Protein AF-A0A1C5R096-F1 (afdb_monomer)

Secondary structure (DSSP, 8-state):
--HHHHHHHHHHHHHHHHHHHHHHHHHHHHHHHGGGTTTTTSSS-----HHHHHHHHHHHHHHHHHHHHHHHHHHHHHHH----HHHHHHHHHHHHHHHHIIIIIIHHHHHHHHHHHTT-

Foldseek 3Di:
DPPVVLVVLVVQLVVLVVQLVVLVVVLCVLVVVCVVVVVVPPDDDDDDDLVVVLVSLVVSLVSLVSSLVSLVSSLVSLVPRDDDPVVVVVNVVVNVVSCCCCVPVSVVSNVVSVVSVVVD

Nearest PDB structures (foldseek):
  8zah-assembly2_B  TM=4.397E-01  e=6.760E-01  Campylobacter jejuni
  8zak-assembly1_A  TM=4.444E-01  e=9.966E-01  Campylobacter jejuni
  8zak-assembly2_B  TM=4.359E-01  e=9.966E-01  Campylobacter jejuni
  7ocf-assembly1_E  TM=5.086E-01  e=2.420E+00  Rattus norvegicus
  6r2g-assembly1_A  TM=4.470E-01  e=4.214E+00  Human immunodeficiency virus 1

Structure (mmCIF, N/CA/C/O backbone):
data_AF-A0A1C5R096-F1
#
_entry.id   AF-A0A1C5R096-F1
#
loop_
_atom_site.group_PDB
_atom_site.id
_atom_site.type_symbol
_atom_site.label_atom_id
_atom_site.label_alt_id
_atom_site.label_comp_id
_atom_site.label_asym_id
_atom_site.label_entity_id
_atom_site.label_seq_id
_atom_site.pdbx_PDB_ins_code
_atom_site.Cartn_x
_atom_site.Cartn_y
_atom_site.Cartn_z
_atom_site.occupancy
_atom_site.B_iso_or_equiv
_atom_site.auth_seq_id
_atom_site.auth_comp_id
_atom_site.auth_asym_id
_atom_site.auth_atom_id
_atom_site.pdbx_PDB_model_num
ATOM 1 N N . MET A 1 1 ? -19.388 7.615 22.949 1.00 55.91 1 MET A N 1
ATOM 2 C CA . MET A 1 1 ? -18.683 8.129 21.753 1.00 55.91 1 MET A CA 1
ATOM 3 C C . MET A 1 1 ? -17.596 7.174 21.224 1.00 55.91 1 MET A C 1
ATOM 5 O O . MET A 1 1 ? -16.902 7.552 20.299 1.00 55.91 1 MET A O 1
ATOM 9 N N . SER A 1 2 ? -17.466 5.936 21.726 1.00 68.69 2 SER A N 1
ATOM 10 C CA . SER A 1 2 ? -16.362 5.016 21.377 1.00 68.69 2 SER A CA 1
ATOM 11 C C . SER A 1 2 ? -16.662 4.018 20.244 1.00 68.69 2 SER A C 1
ATOM 13 O O . SER A 1 2 ? -15.797 3.772 19.415 1.00 68.69 2 SER A O 1
ATOM 15 N N . ASN A 1 3 ? -17.879 3.467 20.156 1.00 77.00 3 ASN A N 1
ATOM 16 C CA . ASN A 1 3 ? -18.177 2.404 19.178 1.00 77.00 3 ASN A CA 1
ATOM 17 C C . ASN A 1 3 ? -18.354 2.891 17.732 1.00 77.00 3 ASN A C 1
ATOM 19 O O . ASN A 1 3 ? -17.988 2.177 16.806 1.00 77.00 3 ASN A O 1
ATOM 23 N N . GLU A 1 4 ? -18.926 4.079 17.525 1.00 83.50 4 GLU A N 1
ATOM 24 C CA . GLU A 1 4 ? -19.133 4.633 16.175 1.00 83.50 4 GLU A CA 1
ATOM 25 C C . GLU A 1 4 ? -17.801 5.007 15.510 1.00 83.50 4 GLU A C 1
ATOM 27 O O . GLU A 1 4 ? -17.601 4.735 14.331 1.00 83.50 4 GLU A O 1
ATOM 32 N N . MET A 1 5 ? -16.862 5.561 16.284 1.00 84.81 5 MET A N 1
ATOM 33 C CA . MET A 1 5 ? -15.519 5.904 15.806 1.00 84.81 5 MET A CA 1
ATOM 34 C C . MET A 1 5 ? -14.724 4.647 15.439 1.00 84.81 5 MET A C 1
ATOM 36 O O . MET A 1 5 ? -14.234 4.548 14.323 1.00 84.81 5 MET A O 1
ATOM 40 N N . MET A 1 6 ? -14.712 3.638 16.314 1.00 84.12 6 MET A N 1
ATOM 41 C CA . MET A 1 6 ? -14.024 2.369 16.055 1.00 84.12 6 MET A CA 1
ATOM 42 C C . MET A 1 6 ? -14.599 1.622 14.840 1.00 84.12 6 MET A C 1
ATOM 44 O O . MET A 1 6 ? -13.855 1.069 14.033 1.00 84.12 6 MET A O 1
ATOM 48 N N . LYS A 1 7 ? -15.931 1.615 14.671 1.00 87.50 7 LYS A N 1
ATOM 49 C CA . LYS A 1 7 ? -16.563 1.049 13.466 1.00 87.50 7 LYS A CA 1
ATOM 50 C C . LYS A 1 7 ? -16.135 1.791 12.207 1.00 87.50 7 LYS A C 1
ATOM 52 O O . LYS A 1 7 ? -15.908 1.154 11.182 1.00 87.50 7 LYS A O 1
ATOM 57 N N . ARG A 1 8 ? -16.041 3.117 12.285 1.00 90.00 8 ARG A N 1
ATOM 58 C CA . ARG A 1 8 ? -15.621 3.951 11.165 1.00 90.00 8 ARG A CA 1
ATOM 59 C C . ARG A 1 8 ? -14.161 3.698 10.786 1.00 90.00 8 ARG A C 1
ATOM 61 O O . ARG A 1 8 ? -13.914 3.436 9.618 1.00 90.00 8 ARG A O 1
ATOM 68 N N . GLU A 1 9 ? -13.241 3.684 11.748 1.00 88.00 9 GLU A N 1
ATOM 69 C CA . GLU A 1 9 ? -11.817 3.375 11.519 1.00 88.00 9 GLU A CA 1
ATOM 70 C C . GLU A 1 9 ? -11.647 1.987 10.886 1.00 88.00 9 GLU A C 1
ATOM 72 O O . GLU A 1 9 ? -10.916 1.811 9.915 1.00 88.00 9 GLU A O 1
ATOM 77 N N . MET A 1 10 ? -12.404 0.995 11.368 1.00 89.25 10 MET A N 1
ATOM 78 C CA . MET A 1 10 ? -12.398 -0.347 10.786 1.00 89.25 10 MET A CA 1
ATOM 79 C C . MET A 1 10 ? -12.916 -0.355 9.341 1.00 89.25 10 MET A C 1
ATOM 81 O O . MET A 1 10 ? -12.344 -1.028 8.486 1.00 89.25 10 MET A O 1
ATOM 85 N N . GLN A 1 11 ? -13.977 0.396 9.041 1.00 92.75 11 GLN A N 1
ATOM 86 C CA . GLN A 1 11 ? -14.494 0.526 7.676 1.00 92.75 11 GLN A CA 1
ATOM 87 C C . GLN A 1 11 ? -13.515 1.258 6.752 1.00 92.75 11 GLN A C 1
ATOM 89 O O . GLN A 1 11 ? -13.343 0.844 5.606 1.00 92.75 11 GLN A O 1
ATOM 94 N N . GLU A 1 12 ? -12.870 2.320 7.231 1.00 91.56 12 GLU A N 1
ATOM 95 C CA . GLU A 1 12 ? -11.859 3.074 6.485 1.00 91.56 12 GLU A CA 1
ATOM 96 C C . GLU A 1 12 ? -10.643 2.186 6.173 1.00 91.56 12 GLU A C 1
ATOM 98 O O . GLU A 1 12 ? -10.198 2.150 5.021 1.00 91.56 12 GLU A O 1
ATOM 103 N N . ALA A 1 13 ? -10.198 1.370 7.137 1.00 91.25 13 ALA A N 1
ATOM 104 C CA . ALA A 1 13 ? -9.137 0.385 6.948 1.00 91.25 13 ALA A CA 1
ATOM 105 C C . ALA A 1 13 ? -9.518 -0.713 5.943 1.00 91.25 13 ALA A C 1
ATOM 107 O O . ALA A 1 13 ? -8.733 -1.002 5.041 1.00 91.25 13 ALA A O 1
ATOM 108 N N . VAL A 1 14 ? -10.726 -1.284 6.029 1.00 92.94 14 VAL A N 1
ATOM 109 C CA . VAL A 1 14 ? -11.208 -2.285 5.057 1.00 92.94 14 VAL A CA 1
ATOM 110 C C . VAL A 1 14 ? -11.250 -1.696 3.648 1.00 92.94 14 VAL A C 1
ATOM 112 O O . VAL A 1 14 ? -10.677 -2.272 2.727 1.00 92.94 14 VAL A O 1
ATOM 115 N N . GLN A 1 15 ? -11.842 -0.512 3.479 1.00 95.25 15 GLN A N 1
ATOM 116 C CA . GLN A 1 15 ? -11.906 0.146 2.171 1.00 95.25 15 GLN A CA 1
ATOM 117 C C . GLN A 1 15 ? -10.517 0.497 1.626 1.00 95.25 15 GLN A C 1
ATOM 119 O O . GLN A 1 15 ? -10.283 0.424 0.420 1.00 95.25 15 GLN A O 1
ATOM 124 N N . ALA A 1 16 ? -9.585 0.921 2.483 1.00 92.56 16 ALA A N 1
ATOM 125 C CA . ALA A 1 16 ? -8.213 1.188 2.067 1.00 92.56 16 ALA A CA 1
ATOM 126 C C . ALA A 1 16 ? -7.480 -0.098 1.659 1.00 92.56 16 ALA A C 1
ATOM 128 O O . ALA A 1 16 ? -6.786 -0.088 0.644 1.00 92.56 16 ALA A O 1
ATOM 129 N N . GLY A 1 17 ? -7.693 -1.203 2.377 1.00 91.25 17 GLY A N 1
ATOM 130 C CA . GLY A 1 17 ? -7.143 -2.515 2.039 1.00 91.25 17 GLY A CA 1
ATOM 131 C C . GLY A 1 17 ? -7.678 -3.061 0.715 1.00 91.25 17 GLY A C 1
ATOM 132 O O . GLY A 1 17 ? -6.899 -3.517 -0.119 1.00 91.25 17 GLY A O 1
ATOM 133 N N . GLU A 1 18 ? -8.986 -2.950 0.470 1.00 94.19 18 GLU A N 1
ATOM 134 C CA . GLU A 1 18 ? -9.602 -3.347 -0.804 1.00 94.19 18 GLU A CA 1
ATOM 135 C C . GLU A 1 18 ? -9.041 -2.546 -1.984 1.00 94.19 18 GLU A C 1
ATOM 137 O O . GLU A 1 18 ? -8.700 -3.127 -3.017 1.00 94.19 18 GLU A O 1
ATOM 142 N N . ARG A 1 19 ? -8.879 -1.225 -1.822 1.00 93.19 19 ARG A N 1
ATOM 143 C CA . ARG A 1 19 ? -8.244 -0.369 -2.836 1.00 93.19 19 ARG A CA 1
ATOM 144 C C . ARG A 1 19 ? -6.794 -0.773 -3.091 1.00 93.19 19 ARG A C 1
ATOM 146 O O . ARG A 1 19 ? -6.414 -0.956 -4.243 1.00 93.19 19 ARG A O 1
ATOM 153 N N . ALA A 1 20 ? -6.005 -0.976 -2.036 1.00 89.88 20 ALA A N 1
ATOM 154 C CA . ALA A 1 20 ? -4.617 -1.416 -2.161 1.00 89.88 20 ALA A CA 1
ATOM 155 C C . ALA A 1 20 ? -4.510 -2.757 -2.903 1.00 89.88 20 ALA A C 1
ATOM 157 O O . ALA A 1 20 ? -3.682 -2.906 -3.802 1.00 89.88 20 ALA A O 1
ATOM 158 N N . LEU A 1 21 ? -5.390 -3.713 -2.589 1.00 89.75 21 LEU A N 1
ATOM 159 C CA . LEU A 1 21 ? -5.446 -5.009 -3.260 1.00 89.75 21 LEU A CA 1
ATOM 160 C C . LEU A 1 21 ? -5.809 -4.877 -4.746 1.00 89.75 21 LEU A C 1
ATOM 162 O O . LEU A 1 21 ? -5.179 -5.513 -5.591 1.00 89.75 21 LEU A O 1
ATOM 166 N N . GLN A 1 22 ? -6.792 -4.038 -5.081 1.00 91.69 22 GLN A N 1
ATOM 167 C CA . GLN A 1 22 ? -7.169 -3.770 -6.471 1.00 91.69 22 GLN A CA 1
ATOM 168 C C . GLN A 1 22 ? -6.022 -3.136 -7.263 1.00 91.69 22 GLN A C 1
ATOM 170 O O . GLN A 1 22 ? -5.720 -3.599 -8.363 1.00 91.69 22 GLN A O 1
ATOM 175 N N . SER A 1 23 ? -5.346 -2.133 -6.701 1.00 87.38 23 SER A N 1
ATOM 176 C CA . SER A 1 23 ? -4.200 -1.479 -7.341 1.00 87.38 23 SER A CA 1
ATOM 177 C C . SER A 1 23 ? -3.026 -2.443 -7.527 1.00 87.38 23 SER A C 1
ATOM 179 O O . SER A 1 23 ? -2.409 -2.467 -8.593 1.00 87.38 23 SER A O 1
ATOM 181 N N . LEU A 1 24 ? -2.767 -3.319 -6.550 1.00 83.81 24 LEU A N 1
ATOM 182 C CA . LEU A 1 24 ? -1.786 -4.399 -6.680 1.00 83.81 24 LEU A CA 1
ATOM 183 C C . LEU A 1 24 ? -2.153 -5.394 -7.783 1.00 83.81 24 LEU A C 1
ATOM 185 O O . LEU A 1 24 ? -1.274 -5.807 -8.539 1.00 83.81 24 LEU A O 1
ATOM 189 N N . TYR A 1 25 ? -3.427 -5.771 -7.919 1.00 84.38 25 TYR A N 1
ATOM 190 C CA . TYR A 1 25 ? -3.866 -6.622 -9.023 1.00 84.38 25 TYR A CA 1
ATOM 191 C C . TYR A 1 25 ? -3.746 -5.928 -10.376 1.00 84.38 25 TYR A C 1
ATOM 193 O O . TYR A 1 25 ? -3.236 -6.543 -11.305 1.00 84.38 25 TYR A O 1
ATOM 201 N N . ALA A 1 26 ? -4.124 -4.655 -10.488 1.00 84.56 26 ALA A N 1
ATOM 202 C CA . ALA A 1 26 ? -3.969 -3.893 -11.724 1.00 84.56 26 ALA A CA 1
ATOM 203 C C . ALA A 1 26 ? -2.495 -3.792 -12.144 1.00 84.56 26 ALA A C 1
ATOM 205 O O . ALA A 1 26 ? -2.151 -4.029 -13.306 1.00 84.56 26 ALA A O 1
ATOM 206 N N . ALA A 1 27 ? -1.609 -3.514 -11.186 1.00 77.25 27 ALA A N 1
ATOM 207 C CA . ALA A 1 27 ? -0.176 -3.513 -11.421 1.00 77.25 27 ALA A CA 1
ATOM 208 C C . ALA A 1 27 ? 0.346 -4.898 -11.813 1.00 77.25 27 ALA A C 1
ATOM 210 O O . ALA A 1 27 ? 1.046 -5.027 -12.816 1.00 77.25 27 ALA A O 1
ATOM 211 N N . ARG A 1 28 ? -0.034 -5.950 -11.077 1.00 75.25 28 ARG A N 1
ATOM 212 C CA . ARG A 1 28 ? 0.327 -7.336 -11.396 1.00 75.25 28 ARG A CA 1
ATOM 213 C C . ARG A 1 28 ? -0.154 -7.730 -12.783 1.00 75.25 28 ARG A C 1
ATOM 215 O O . ARG A 1 28 ? 0.584 -8.395 -13.491 1.00 75.25 28 ARG A O 1
ATOM 222 N N . ASP A 1 29 ? -1.357 -7.353 -13.186 1.00 75.94 29 ASP A N 1
ATOM 223 C CA . ASP A 1 29 ? -1.916 -7.732 -14.479 1.00 75.94 29 ASP A CA 1
ATOM 224 C C . ASP A 1 29 ? -1.220 -6.975 -15.617 1.00 75.94 29 ASP A C 1
ATOM 226 O O . ASP A 1 29 ? -0.979 -7.552 -16.676 1.00 75.94 29 ASP A O 1
ATOM 230 N N . LYS A 1 30 ? -0.780 -5.729 -15.399 1.00 69.31 30 LYS A N 1
ATOM 231 C CA . LYS A 1 30 ? 0.057 -5.010 -16.371 1.00 69.31 30 LYS A CA 1
ATOM 232 C C . LYS A 1 30 ? 1.485 -5.540 -16.439 1.00 69.31 30 LYS A C 1
ATOM 234 O O . LYS A 1 30 ? 1.957 -5.807 -17.543 1.00 69.31 30 LYS A O 1
ATOM 239 N N . LEU A 1 31 ? 2.121 -5.819 -15.304 1.00 63.72 31 LEU A N 1
ATOM 240 C CA . LEU A 1 31 ? 3.429 -6.485 -15.236 1.00 63.72 31 LEU A CA 1
ATOM 241 C C . LEU A 1 31 ? 3.364 -7.939 -15.753 1.00 63.72 31 LEU A C 1
ATOM 243 O O . LEU A 1 31 ? 4.290 -8.437 -16.380 1.00 63.72 31 LEU A O 1
ATOM 247 N N . GLY A 1 32 ? 2.236 -8.618 -15.562 1.00 52.34 32 GLY A N 1
ATOM 248 C CA . GLY A 1 32 ? 1.936 -9.965 -16.045 1.00 52.34 32 GLY A CA 1
ATOM 249 C C . GLY A 1 32 ? 1.541 -9.994 -17.522 1.00 52.34 32 GLY A C 1
ATOM 250 O O . GLY A 1 32 ? 1.838 -10.954 -18.223 1.00 52.34 32 GLY A O 1
ATOM 251 N N . SER A 1 33 ? 0.977 -8.914 -18.058 1.00 50.00 33 SER A N 1
ATOM 252 C CA . SER A 1 33 ? 0.895 -8.697 -19.507 1.00 50.00 33 SER A CA 1
ATOM 253 C C . SER A 1 33 ? 2.273 -8.371 -20.105 1.00 50.00 33 SER A C 1
ATOM 255 O O . SER A 1 33 ? 2.539 -8.691 -21.264 1.00 50.00 33 SER A O 1
ATOM 257 N N . ALA A 1 34 ? 3.196 -7.855 -19.284 1.00 48.81 34 ALA A N 1
ATOM 258 C CA . ALA A 1 34 ? 4.632 -7.833 -19.551 1.00 48.81 34 ALA A CA 1
ATOM 259 C C . ALA A 1 34 ? 5.323 -9.180 -19.239 1.00 48.81 34 ALA A C 1
ATOM 261 O O . ALA A 1 34 ? 6.530 -9.308 -19.387 1.00 48.81 34 ALA A O 1
ATOM 262 N N . ARG A 1 35 ? 4.596 -10.265 -18.934 1.00 38.66 35 ARG A N 1
ATOM 263 C CA . ARG A 1 35 ? 5.165 -11.629 -18.960 1.00 38.66 35 ARG A CA 1
ATOM 264 C C . ARG A 1 35 ? 5.475 -12.092 -20.391 1.00 38.66 35 ARG A C 1
ATOM 266 O O . ARG A 1 35 ? 6.305 -12.974 -20.565 1.00 38.66 35 ARG A O 1
ATOM 273 N N . ASN A 1 36 ? 4.942 -11.401 -21.408 1.00 43.75 36 ASN A N 1
ATOM 274 C CA . ASN A 1 36 ? 5.474 -11.436 -22.779 1.00 43.75 36 ASN A CA 1
ATOM 275 C C . ASN A 1 36 ? 6.819 -10.695 -22.947 1.00 43.75 36 ASN A C 1
ATOM 277 O O . ASN A 1 36 ? 7.370 -10.692 -24.042 1.00 43.75 36 ASN A O 1
ATOM 281 N N . TRP A 1 37 ? 7.350 -10.061 -21.900 1.00 42.41 37 TRP A N 1
ATOM 282 C CA . TRP A 1 37 ? 8.693 -9.472 -21.864 1.00 42.41 37 TRP A CA 1
ATOM 283 C C . TRP A 1 37 ? 9.684 -10.291 -21.040 1.00 42.41 37 TRP A C 1
ATOM 285 O O . TRP A 1 37 ? 10.881 -10.217 -21.288 1.00 42.41 37 TRP A O 1
ATOM 295 N N . GLY A 1 38 ? 9.202 -11.163 -20.152 1.00 41.81 38 GLY A N 1
ATOM 296 C CA . GLY A 1 38 ? 10.041 -12.113 -19.413 1.00 41.81 38 GLY A CA 1
ATOM 297 C C . GLY A 1 38 ? 10.709 -13.201 -20.272 1.00 41.81 38 GLY A C 1
ATOM 298 O O . GLY A 1 38 ? 11.534 -13.943 -19.755 1.00 41.81 38 GLY A O 1
ATOM 299 N N . ILE A 1 39 ? 10.379 -13.305 -21.566 1.00 43.84 39 ILE A N 1
ATOM 300 C CA . ILE A 1 39 ? 11.048 -14.214 -22.521 1.00 43.84 39 ILE A CA 1
ATOM 301 C C . ILE A 1 39 ? 12.058 -13.457 -23.400 1.00 43.84 39 ILE A C 1
ATOM 303 O O . ILE A 1 39 ? 12.972 -14.064 -23.945 1.00 43.84 39 ILE A O 1
ATOM 307 N N . PHE A 1 40 ? 11.937 -12.132 -23.524 1.00 44.75 40 PHE A N 1
ATOM 308 C CA . PHE A 1 40 ? 12.804 -11.354 -24.414 1.00 44.75 40 PHE A CA 1
ATOM 309 C C . PHE A 1 40 ? 14.137 -10.952 -23.763 1.00 44.75 40 PHE A C 1
ATOM 311 O O . PHE A 1 40 ? 15.082 -10.630 -24.471 1.00 44.75 40 PHE A O 1
ATOM 318 N N . ASP A 1 41 ? 14.232 -11.040 -22.434 1.00 43.25 41 ASP A N 1
ATOM 319 C CA . ASP A 1 41 ? 15.492 -10.900 -21.688 1.00 43.25 41 ASP A CA 1
ATOM 320 C C . ASP A 1 41 ? 16.077 -12.249 -21.237 1.00 43.25 41 ASP A C 1
ATOM 322 O O . ASP A 1 41 ? 16.955 -12.326 -20.379 1.00 43.25 41 ASP A O 1
ATOM 326 N N . MET A 1 42 ? 15.640 -13.354 -21.839 1.00 46.66 42 MET A N 1
ATOM 327 C CA . MET A 1 42 ? 16.484 -14.539 -21.862 1.00 46.66 42 MET A CA 1
ATOM 328 C C . MET A 1 42 ? 17.595 -14.309 -22.907 1.00 46.66 42 MET A C 1
ATOM 330 O O . MET A 1 42 ? 17.316 -13.952 -24.042 1.00 46.66 42 MET A O 1
ATOM 334 N N . LEU A 1 43 ? 18.851 -14.623 -22.581 1.00 47.88 43 LEU A N 1
ATOM 335 C CA . LEU A 1 43 ? 19.773 -15.234 -23.560 1.00 47.88 43 LEU A CA 1
ATOM 336 C C . LEU A 1 43 ? 20.423 -14.347 -24.641 1.00 47.88 43 LEU A C 1
ATOM 338 O O . LEU A 1 43 ? 21.110 -14.874 -25.514 1.00 47.88 43 LEU A O 1
ATOM 342 N N . GLY A 1 44 ? 20.372 -13.027 -24.490 1.00 40.62 44 GLY A N 1
ATOM 343 C CA . GLY A 1 44 ? 21.326 -12.131 -25.135 1.00 40.62 44 GLY A CA 1
ATOM 344 C C . GLY A 1 44 ? 20.881 -11.538 -26.467 1.00 40.62 44 GLY A C 1
ATOM 345 O O . GLY A 1 44 ? 20.391 -12.215 -27.359 1.00 40.62 44 GLY A O 1
ATOM 346 N N . GLY A 1 45 ? 21.162 -10.243 -26.601 1.00 49.53 45 GLY A N 1
ATOM 347 C CA . GLY A 1 45 ? 21.285 -9.571 -27.887 1.00 49.53 45 GLY A CA 1
ATOM 348 C C . GLY A 1 45 ? 19.983 -9.350 -28.657 1.00 49.53 45 GLY A C 1
ATOM 349 O O . GLY A 1 45 ? 19.535 -10.208 -29.405 1.00 49.53 45 GLY A O 1
ATOM 350 N N . GLY A 1 46 ? 19.511 -8.102 -28.637 1.00 52.41 46 GLY A N 1
ATOM 351 C CA . GLY A 1 46 ? 18.949 -7.486 -29.841 1.00 52.41 46 GLY A CA 1
ATOM 352 C C . GLY A 1 46 ? 17.460 -7.132 -29.813 1.00 52.41 46 GLY A C 1
ATOM 353 O O . GLY A 1 46 ? 16.595 -7.982 -29.671 1.00 52.41 46 GLY A O 1
ATOM 354 N N . PHE A 1 47 ? 17.196 -5.851 -30.088 1.00 46.41 47 PHE A N 1
ATOM 355 C CA . PHE A 1 47 ? 16.025 -5.338 -30.812 1.00 46.41 47 PHE A CA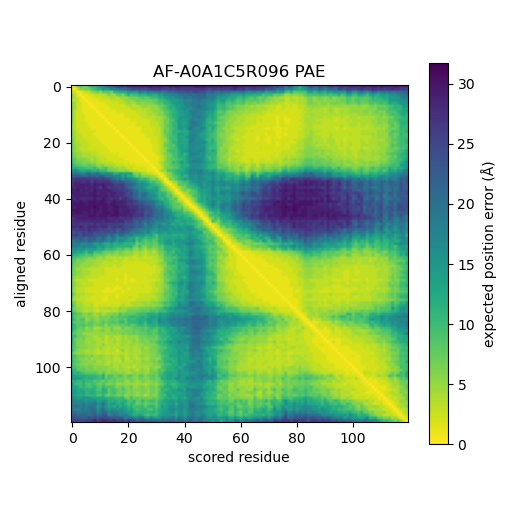 1
ATOM 356 C C . PHE A 1 47 ? 14.626 -5.600 -30.231 1.00 46.41 47 PHE A C 1
ATOM 358 O O . PHE A 1 47 ? 13.749 -6.124 -30.916 1.00 46.41 47 PHE A O 1
ATOM 365 N N . ILE A 1 48 ? 14.349 -5.085 -29.031 1.00 47.06 48 ILE A N 1
ATOM 366 C CA . ILE A 1 48 ? 12.975 -4.656 -28.718 1.00 47.06 48 ILE A CA 1
ATOM 367 C C . ILE A 1 48 ? 12.882 -3.172 -29.052 1.00 47.06 48 ILE A C 1
ATOM 369 O O . ILE A 1 48 ? 13.583 -2.381 -28.434 1.00 47.06 48 ILE A O 1
ATOM 373 N N . SER A 1 49 ? 12.046 -2.808 -30.027 1.00 41.62 49 SER A N 1
ATOM 374 C CA . SER A 1 49 ? 11.872 -1.430 -30.505 1.00 41.62 49 SER A CA 1
ATOM 375 C C . SER A 1 49 ? 11.693 -0.428 -29.355 1.00 41.62 49 SER A C 1
ATOM 377 O O . SER A 1 49 ? 10.710 -0.527 -28.609 1.00 41.62 49 SER A O 1
ATOM 379 N N . ASP A 1 50 ? 12.590 0.556 -29.268 1.00 48.16 50 ASP A N 1
ATOM 380 C CA . ASP A 1 50 ? 12.622 1.582 -28.213 1.00 48.16 50 ASP A CA 1
ATOM 381 C C . ASP A 1 50 ? 11.275 2.325 -28.060 1.00 48.16 50 ASP A C 1
ATOM 383 O O . ASP A 1 50 ? 10.852 2.657 -26.956 1.00 48.16 50 ASP A O 1
ATOM 387 N N . PHE A 1 51 ? 10.503 2.453 -29.144 1.00 40.31 51 PHE A N 1
ATOM 388 C CA . PHE A 1 51 ? 9.257 3.229 -29.175 1.00 40.31 51 PHE A CA 1
ATOM 389 C C . PHE A 1 51 ? 8.043 2.563 -28.485 1.00 40.31 51 PHE A C 1
ATOM 391 O O . PHE A 1 51 ? 7.167 3.243 -27.959 1.00 40.31 51 PHE A O 1
ATOM 398 N N . VAL A 1 52 ? 7.965 1.224 -28.463 1.00 45.75 52 VAL A N 1
ATOM 399 C CA . VAL A 1 52 ? 6.858 0.476 -27.809 1.00 45.75 52 VAL A CA 1
ATOM 400 C C . VAL A 1 52 ? 7.164 0.199 -26.326 1.00 45.75 52 VAL A C 1
ATOM 402 O O . VAL A 1 52 ? 6.256 -0.038 -25.525 1.00 45.75 52 VAL A O 1
ATOM 405 N N . LYS A 1 53 ? 8.451 0.261 -25.963 1.00 50.97 53 LYS A N 1
ATOM 406 C CA . LYS A 1 53 ? 9.024 0.029 -24.628 1.00 50.97 53 LYS A CA 1
ATOM 407 C C . LYS A 1 53 ? 8.659 1.169 -23.667 1.00 50.97 53 LYS A C 1
ATOM 409 O O . LYS A 1 53 ? 8.176 0.901 -22.570 1.00 50.97 53 LYS A O 1
ATOM 414 N N . HIS A 1 54 ? 8.752 2.415 -24.134 1.00 51.50 54 HIS A N 1
ATOM 415 C CA . HIS A 1 54 ? 8.524 3.619 -23.328 1.00 51.50 54 HIS A CA 1
ATOM 416 C C . HIS A 1 54 ? 7.086 3.749 -22.786 1.00 51.50 54 HIS A C 1
ATOM 418 O O . HIS A 1 54 ? 6.875 3.914 -21.587 1.00 51.50 54 HIS A O 1
ATOM 424 N N . SER A 1 55 ? 6.067 3.592 -23.640 1.00 51.03 55 SER A N 1
ATOM 425 C CA . SER A 1 55 ? 4.666 3.771 -23.217 1.00 51.03 55 SER A CA 1
ATOM 426 C C . SER A 1 55 ? 4.202 2.715 -22.206 1.00 51.03 55 SER A C 1
ATOM 428 O O . SER A 1 55 ? 3.480 3.044 -21.270 1.00 51.03 55 SER A O 1
ATOM 430 N N . LYS A 1 56 ? 4.635 1.453 -22.346 1.00 55.50 56 LYS A N 1
ATOM 431 C CA . LYS A 1 56 ? 4.226 0.378 -21.425 1.00 55.50 56 LYS A CA 1
ATOM 432 C C . LYS A 1 56 ? 4.984 0.396 -20.097 1.00 55.50 56 LYS A C 1
ATOM 434 O O . LYS A 1 56 ? 4.403 0.010 -19.084 1.00 55.50 56 LYS A O 1
ATOM 439 N N . MET A 1 57 ? 6.244 0.836 -20.100 1.00 59.38 57 MET A N 1
ATOM 440 C CA . MET A 1 57 ? 7.031 1.032 -18.879 1.00 59.38 57 MET A CA 1
ATOM 441 C C . MET A 1 57 ? 6.439 2.171 -18.041 1.00 59.38 57 MET A C 1
ATOM 443 O O . MET A 1 57 ? 6.198 1.987 -16.850 1.00 59.38 57 MET A O 1
ATOM 447 N N . ASN A 1 58 ? 6.090 3.289 -18.687 1.00 63.00 58 ASN A N 1
ATOM 448 C CA . ASN A 1 58 ? 5.470 4.440 -18.029 1.00 63.00 58 ASN A CA 1
ATOM 449 C C . ASN A 1 58 ? 4.092 4.106 -17.447 1.00 63.00 58 ASN A C 1
ATOM 451 O O . ASN A 1 58 ? 3.808 4.468 -16.304 1.00 63.00 58 ASN A O 1
ATOM 455 N N . ASP A 1 59 ? 3.272 3.333 -18.167 1.00 67.50 59 ASP A N 1
ATOM 456 C CA . ASP A 1 59 ? 1.986 2.844 -17.653 1.00 67.50 59 ASP A CA 1
ATOM 457 C C . ASP A 1 59 ? 2.157 1.942 -16.416 1.00 67.50 59 ASP A C 1
ATOM 459 O O . ASP A 1 59 ? 1.390 2.033 -15.455 1.00 67.50 59 ASP A O 1
ATOM 463 N N . ALA A 1 60 ? 3.162 1.061 -16.420 1.00 69.62 60 ALA A N 1
ATOM 464 C CA . ALA A 1 60 ? 3.449 0.183 -15.288 1.00 69.62 60 ALA A CA 1
ATOM 465 C C . ALA A 1 60 ? 3.984 0.968 -14.078 1.00 69.62 60 ALA A C 1
ATOM 467 O O . ALA A 1 60 ? 3.576 0.696 -12.949 1.00 69.62 60 ALA A O 1
ATOM 468 N N . SER A 1 61 ? 4.829 1.975 -14.306 1.00 71.31 61 SER A N 1
ATOM 469 C CA . SER A 1 61 ? 5.326 2.884 -13.268 1.00 71.31 61 SER A CA 1
ATOM 470 C C . SER A 1 61 ? 4.199 3.693 -12.626 1.00 71.31 61 SER A C 1
ATOM 472 O O . SER A 1 61 ? 4.145 3.789 -11.402 1.00 71.31 61 SER A O 1
ATOM 474 N N . ALA A 1 62 ? 3.244 4.195 -13.414 1.00 80.38 62 ALA A N 1
ATOM 475 C CA . ALA A 1 62 ? 2.071 4.892 -12.886 1.00 80.38 62 ALA A CA 1
ATOM 476 C C . ALA A 1 62 ? 1.190 3.982 -12.008 1.00 80.38 62 ALA A C 1
ATOM 478 O O . ALA A 1 62 ? 0.723 4.397 -10.948 1.00 80.38 62 ALA A O 1
ATOM 479 N N . LEU A 1 63 ? 0.994 2.722 -12.409 1.00 82.19 63 LEU A N 1
ATOM 480 C CA . LEU A 1 63 ? 0.237 1.747 -11.616 1.00 82.19 63 LEU A CA 1
ATOM 481 C C . LEU A 1 63 ? 0.973 1.314 -10.347 1.00 82.19 63 LEU A C 1
ATOM 483 O O . LEU A 1 63 ? 0.331 1.073 -9.326 1.00 82.19 63 LEU A O 1
ATOM 487 N N . MET A 1 64 ? 2.303 1.238 -10.386 1.00 79.50 64 MET A N 1
ATOM 488 C CA . MET A 1 64 ? 3.116 0.970 -9.198 1.00 79.50 64 MET A CA 1
ATOM 489 C C . MET A 1 64 ? 3.107 2.127 -8.211 1.00 79.50 64 MET A C 1
ATOM 491 O O . MET A 1 64 ? 2.975 1.889 -7.012 1.00 79.50 64 MET A O 1
ATOM 495 N N . GLU A 1 65 ? 3.130 3.364 -8.700 1.00 84.56 65 GLU A N 1
ATOM 496 C CA . GLU A 1 65 ? 2.935 4.542 -7.856 1.00 84.56 65 GLU A CA 1
ATOM 497 C C . GLU A 1 65 ? 1.548 4.575 -7.216 1.00 84.56 65 GLU A C 1
ATOM 499 O O . GLU A 1 65 ? 1.418 4.847 -6.019 1.00 84.56 65 GLU A O 1
ATOM 504 N N . GLN A 1 66 ? 0.510 4.227 -7.978 1.00 87.88 66 GLN A N 1
ATOM 505 C CA . GLN A 1 66 ? -0.842 4.130 -7.441 1.00 87.88 66 GLN A CA 1
ATOM 506 C C . GLN A 1 66 ? -0.936 3.044 -6.359 1.00 87.88 66 GLN A C 1
ATOM 508 O O . GLN A 1 66 ? -1.440 3.304 -5.266 1.00 87.88 66 GLN A O 1
ATOM 513 N N . ALA A 1 67 ? -0.390 1.851 -6.618 1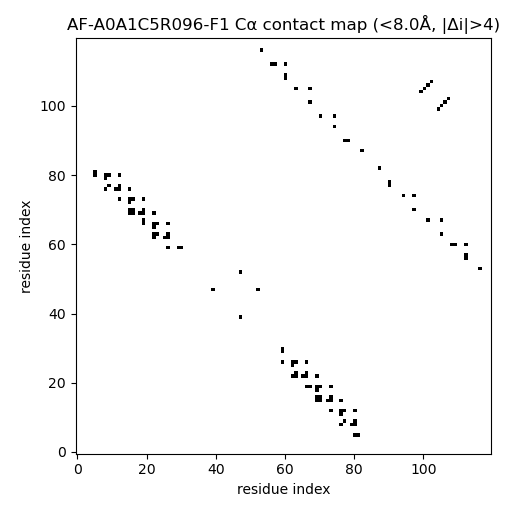.00 87.06 67 ALA A N 1
ATOM 514 C CA . ALA A 1 67 ? -0.362 0.764 -5.642 1.00 87.06 67 ALA A CA 1
ATOM 515 C C . ALA A 1 67 ? 0.401 1.153 -4.367 1.00 87.06 67 ALA A C 1
ATOM 517 O O . ALA A 1 67 ? -0.073 0.881 -3.265 1.00 87.06 67 ALA A O 1
ATOM 518 N N . LYS A 1 68 ? 1.539 1.843 -4.500 1.00 86.94 68 LYS A N 1
ATOM 519 C CA . LYS A 1 68 ? 2.303 2.374 -3.365 1.00 86.94 68 LYS A CA 1
ATOM 520 C C . LYS A 1 68 ? 1.479 3.345 -2.530 1.00 86.94 68 LYS A C 1
ATOM 522 O O . LYS A 1 68 ? 1.403 3.180 -1.315 1.00 86.94 68 LYS A O 1
ATOM 527 N 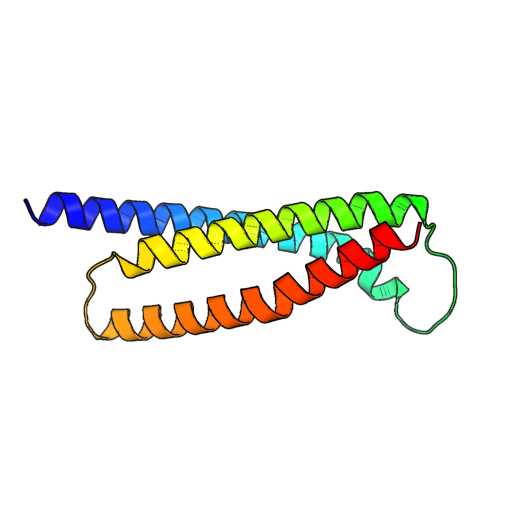N . SER A 1 69 ? 0.841 4.320 -3.171 1.00 90.19 69 SER A N 1
ATOM 528 C CA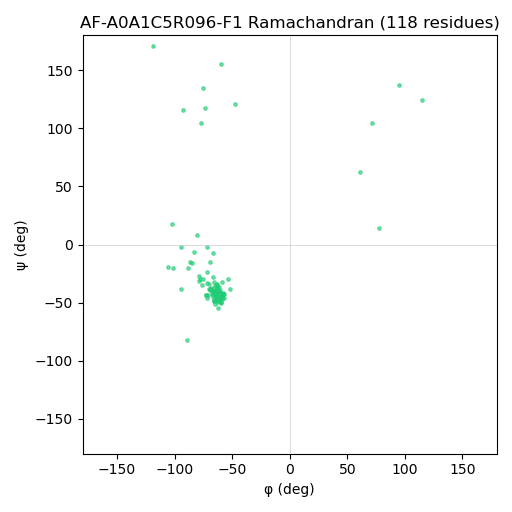 . SER A 1 69 ? -0.008 5.306 -2.496 1.00 90.19 69 SER A CA 1
ATOM 529 C C . SER A 1 69 ? -1.159 4.642 -1.728 1.00 90.19 69 SER A C 1
ATOM 531 O O . SER A 1 69 ? -1.411 4.966 -0.563 1.00 90.19 69 SER A O 1
ATOM 533 N N . ASP A 1 70 ? -1.818 3.650 -2.335 1.00 92.69 70 ASP A N 1
ATOM 534 C CA . ASP A 1 70 ? -2.930 2.938 -1.701 1.00 92.69 70 ASP A CA 1
ATOM 535 C C . ASP A 1 70 ? -2.473 2.051 -0.535 1.00 92.69 70 ASP A C 1
ATOM 537 O O . ASP A 1 70 ? -3.137 2.030 0.504 1.00 92.69 70 ASP A O 1
ATOM 541 N N . ILE A 1 71 ? -1.315 1.387 -0.643 1.00 89.12 71 ILE A N 1
ATOM 542 C CA . ILE A 1 71 ? -0.719 0.636 0.474 1.00 89.12 71 ILE A CA 1
ATOM 543 C C . ILE A 1 71 ? -0.346 1.583 1.616 1.00 89.12 71 ILE A C 1
ATOM 545 O O . ILE A 1 71 ? -0.686 1.303 2.761 1.00 89.12 71 ILE A O 1
ATOM 549 N N . GLN A 1 72 ? 0.285 2.727 1.335 1.00 90.19 72 GLN A N 1
ATOM 550 C CA . GLN A 1 72 ? 0.619 3.723 2.363 1.00 90.19 72 GLN A CA 1
ATOM 551 C C . GLN A 1 72 ? -0.627 4.271 3.059 1.00 90.19 72 GLN A C 1
ATOM 553 O O . GLN A 1 72 ? -0.615 4.556 4.259 1.00 90.19 72 GLN A O 1
ATOM 558 N N . ARG A 1 73 ? -1.725 4.443 2.319 1.00 92.00 73 ARG A N 1
ATOM 559 C CA . ARG A 1 73 ? -3.008 4.801 2.917 1.00 92.00 73 ARG A CA 1
ATOM 560 C C . ARG A 1 73 ? -3.518 3.676 3.808 1.00 92.00 73 ARG A C 1
ATOM 562 O O . ARG A 1 73 ? -3.839 3.948 4.956 1.00 92.00 73 ARG A O 1
ATOM 569 N N . PHE A 1 74 ? -3.527 2.438 3.326 1.00 92.88 74 PHE A N 1
ATOM 570 C CA . PHE A 1 74 ? -3.959 1.288 4.116 1.00 92.88 74 PHE A CA 1
ATOM 571 C C . PHE A 1 74 ? -3.145 1.119 5.403 1.00 92.88 74 PHE A C 1
ATOM 573 O O . PHE A 1 74 ? -3.733 0.929 6.461 1.00 92.88 74 PHE A O 1
ATOM 580 N N . GLN A 1 75 ? -1.820 1.281 5.344 1.00 89.75 75 GLN A N 1
ATOM 581 C CA . GLN A 1 75 ? -0.953 1.276 6.523 1.00 89.75 75 GLN A CA 1
ATOM 582 C C . GLN A 1 75 ? -1.363 2.339 7.550 1.00 89.75 75 GLN A C 1
ATOM 584 O O . GLN A 1 75 ? -1.354 2.057 8.746 1.00 89.75 75 GLN A O 1
ATOM 589 N N . ARG A 1 76 ? -1.703 3.556 7.103 1.00 89.94 76 ARG A N 1
ATOM 590 C CA . ARG A 1 76 ? -2.152 4.634 7.997 1.00 89.94 76 ARG A CA 1
ATOM 591 C C . ARG A 1 76 ? -3.478 4.291 8.662 1.00 89.94 76 ARG A C 1
ATOM 593 O O . ARG A 1 76 ? -3.526 4.305 9.883 1.00 89.94 76 ARG A O 1
ATOM 600 N N . GLU A 1 77 ? -4.487 3.896 7.886 1.00 89.94 77 GLU A N 1
ATOM 601 C CA . GLU A 1 77 ? -5.798 3.535 8.449 1.00 89.94 77 GLU A CA 1
ATOM 602 C C . GLU A 1 77 ? -5.674 2.351 9.430 1.00 89.94 77 GLU A C 1
ATOM 604 O O . GLU A 1 77 ? -6.279 2.358 10.494 1.00 89.94 77 GLU A O 1
ATOM 609 N N . LEU A 1 78 ? -4.834 1.350 9.124 1.00 89.06 78 LEU A N 1
ATOM 610 C CA . LEU A 1 78 ? -4.580 0.194 9.996 1.00 89.06 78 LEU A CA 1
ATOM 611 C C . LEU A 1 78 ? -3.934 0.554 11.339 1.00 89.06 78 LEU A C 1
ATOM 613 O O . LEU A 1 78 ? -4.198 -0.124 12.331 1.00 89.06 78 LEU A O 1
ATOM 617 N N . ARG A 1 79 ? -3.067 1.576 11.377 1.00 86.44 79 ARG A N 1
ATOM 618 C CA . ARG A 1 79 ? -2.399 2.020 12.616 1.00 86.44 79 ARG A CA 1
ATOM 619 C C . ARG A 1 79 ? -3.385 2.614 13.616 1.00 86.44 79 ARG A C 1
ATOM 621 O O . ARG A 1 79 ? -3.145 2.512 14.819 1.00 86.44 79 ARG A O 1
ATOM 628 N N . ASP A 1 80 ? -4.475 3.181 13.115 1.00 83.81 80 ASP A N 1
ATOM 629 C CA . ASP A 1 80 ? -5.491 3.838 13.929 1.00 83.81 80 ASP A CA 1
ATOM 630 C C . ASP A 1 80 ? -6.551 2.841 14.445 1.00 83.81 80 ASP A C 1
ATOM 632 O O . ASP A 1 80 ? -7.224 3.114 15.437 1.00 83.81 80 ASP A O 1
ATOM 636 N N . VAL A 1 81 ? -6.637 1.624 13.881 1.00 85.69 81 VAL A N 1
ATOM 637 C CA . VAL A 1 81 ? -7.585 0.598 14.348 1.00 85.69 81 VAL A CA 1
ATOM 638 C C . VAL A 1 81 ? -7.155 -0.013 15.687 1.00 85.69 81 VAL A C 1
ATOM 640 O O . VAL A 1 81 ? -6.162 -0.736 15.808 1.00 85.69 81 VAL A O 1
ATOM 643 N N . GLN A 1 82 ? -7.985 0.170 16.713 1.00 81.56 82 GLN A N 1
ATOM 644 C CA . GLN A 1 82 ? -7.827 -0.531 17.987 1.00 81.56 82 GLN A CA 1
ATOM 645 C C . GLN A 1 82 ? -8.308 -1.989 17.902 1.00 81.56 82 GLN A C 1
ATOM 647 O O . GLN A 1 82 ? -9.503 -2.271 17.955 1.00 81.56 82 GLN A O 1
ATOM 652 N N . VAL A 1 83 ? -7.362 -2.932 17.850 1.00 81.75 83 VAL A N 1
ATOM 653 C CA . VAL A 1 83 ? -7.622 -4.387 17.871 1.00 81.75 83 VAL A CA 1
ATOM 654 C C . VAL A 1 83 ? -6.982 -5.093 19.075 1.00 81.75 83 VAL A C 1
ATOM 656 O O . VAL A 1 83 ? -6.187 -4.501 19.818 1.00 81.75 83 VAL A O 1
ATOM 659 N N . SER A 1 84 ? -7.328 -6.372 19.271 1.00 82.88 84 SER A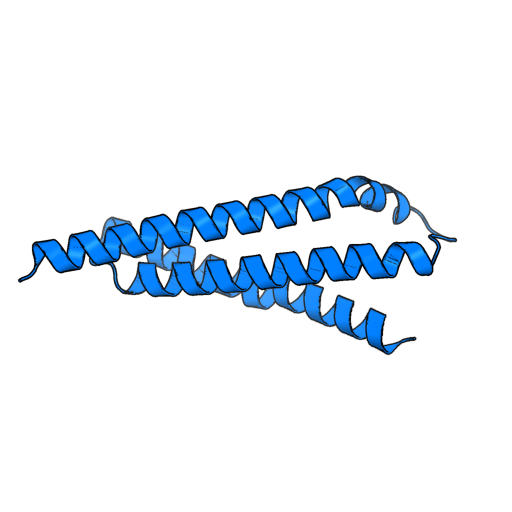 N 1
ATOM 660 C CA . SER A 1 84 ? -6.727 -7.262 20.276 1.00 82.88 84 SER A CA 1
ATOM 661 C C . SER A 1 84 ? -5.219 -7.442 20.069 1.00 82.88 84 SER A C 1
ATOM 663 O O . SER A 1 84 ? -4.734 -7.339 18.948 1.00 82.88 84 SER A O 1
ATOM 665 N N . LEU A 1 85 ? -4.484 -7.779 21.134 1.00 77.50 85 LEU A N 1
ATOM 666 C CA . LEU A 1 85 ? -3.023 -7.969 21.108 1.00 77.50 85 LEU A CA 1
ATOM 667 C C . LEU A 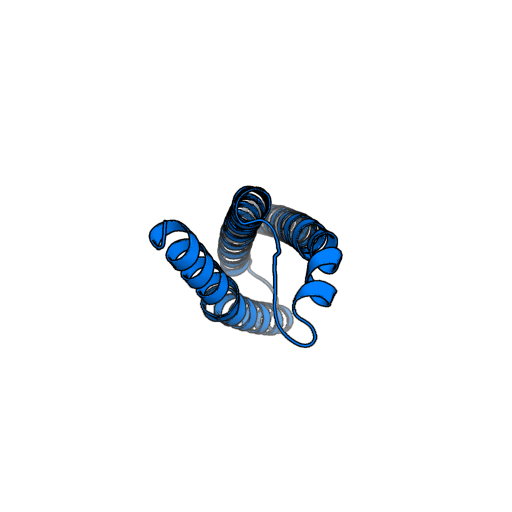1 85 ? -2.524 -8.929 20.015 1.00 77.50 85 LEU A C 1
ATOM 669 O O . LEU A 1 85 ? -1.503 -8.641 19.403 1.00 77.50 85 LEU A O 1
ATOM 673 N N . ASP A 1 86 ? -3.251 -10.014 19.752 1.00 78.00 86 ASP A N 1
ATOM 674 C CA . ASP A 1 86 ? -2.902 -10.995 18.716 1.00 78.00 86 ASP A CA 1
ATOM 675 C C . ASP A 1 86 ? -2.901 -10.362 17.312 1.00 78.00 86 ASP A C 1
ATOM 677 O O . ASP A 1 86 ? -1.871 -10.271 16.648 1.00 78.00 86 ASP A O 1
ATOM 681 N N . LEU A 1 87 ? -4.025 -9.742 16.944 1.00 79.81 87 LEU A N 1
ATOM 682 C CA . LEU A 1 87 ? -4.162 -8.960 15.713 1.00 79.81 87 LEU A CA 1
ATOM 683 C C . LEU A 1 87 ? -3.165 -7.792 15.626 1.00 79.81 87 LEU A C 1
ATOM 685 O O . LEU A 1 87 ? -2.709 -7.466 14.537 1.00 79.81 87 LEU A O 1
ATOM 689 N N . ARG A 1 88 ? -2.774 -7.161 16.744 1.00 82.50 88 ARG A N 1
ATOM 690 C CA . ARG A 1 88 ? -1.743 -6.103 16.717 1.00 82.50 88 ARG A CA 1
ATOM 691 C C . ARG A 1 88 ? -0.384 -6.631 16.260 1.00 82.50 88 ARG A C 1
ATOM 693 O O . ARG A 1 88 ? 0.336 -5.894 15.590 1.00 82.50 88 ARG A O 1
ATOM 700 N N . MET A 1 89 ? -0.027 -7.869 16.611 1.00 82.56 89 MET A N 1
ATOM 701 C CA . MET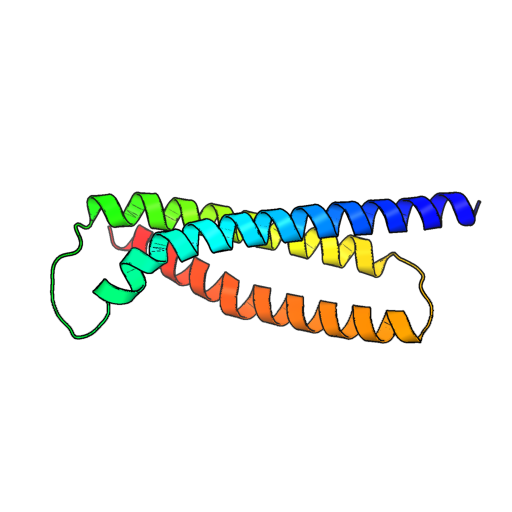 A 1 89 ? 1.216 -8.485 16.137 1.00 82.56 89 MET A CA 1
ATOM 702 C C . MET A 1 89 ? 1.161 -8.749 14.630 1.00 82.56 89 MET A C 1
ATOM 704 O O . MET A 1 89 ? 2.122 -8.433 13.929 1.00 82.56 89 MET A O 1
ATOM 708 N N . GLU A 1 90 ? 0.032 -9.249 14.120 1.00 84.94 90 GLU A N 1
ATOM 709 C CA . GLU A 1 90 ? -0.166 -9.457 12.679 1.00 84.94 90 GLU A CA 1
ATOM 710 C C . GLU A 1 90 ? -0.115 -8.139 11.896 1.00 84.94 90 GLU A C 1
ATOM 712 O O . GLU A 1 90 ? 0.596 -8.043 10.894 1.00 84.94 90 GLU A O 1
ATOM 717 N N . ILE A 1 91 ? -0.792 -7.093 12.390 1.00 85.88 91 ILE A N 1
ATOM 718 C CA . ILE A 1 91 ? -0.730 -5.747 11.802 1.00 85.88 91 ILE A CA 1
ATOM 719 C C . ILE A 1 91 ? 0.713 -5.239 11.812 1.00 85.88 91 ILE A C 1
ATOM 721 O O . ILE A 1 91 ? 1.190 -4.745 10.795 1.00 85.88 91 ILE A O 1
ATOM 725 N N . GLY A 1 92 ? 1.435 -5.396 12.924 1.00 86.12 92 GLY A N 1
ATOM 726 C CA . GLY A 1 92 ? 2.845 -5.017 13.017 1.00 86.12 92 GLY A CA 1
ATOM 727 C C . GLY A 1 92 ? 3.717 -5.713 11.968 1.00 86.12 92 GLY A C 1
ATOM 728 O O . GLY A 1 92 ? 4.487 -5.050 11.275 1.00 86.12 92 GLY A O 1
ATOM 729 N N . SER A 1 93 ? 3.550 -7.028 11.795 1.00 88.75 93 SER A N 1
ATOM 730 C CA . SER A 1 93 ? 4.270 -7.806 10.780 1.00 88.75 93 SER A CA 1
ATOM 731 C C . SER A 1 93 ? 3.949 -7.340 9.357 1.00 88.75 93 SER A C 1
ATOM 733 O O . SER A 1 93 ? 4.865 -7.150 8.554 1.00 88.75 93 SER A O 1
ATOM 735 N N . PHE A 1 94 ? 2.670 -7.090 9.057 1.00 86.75 94 PHE A N 1
ATOM 736 C CA . PHE A 1 94 ? 2.254 -6.547 7.767 1.00 86.75 94 PHE A CA 1
ATOM 737 C C . PHE A 1 94 ? 2.850 -5.159 7.505 1.00 86.75 94 PHE A C 1
ATOM 739 O O . PHE A 1 94 ? 3.356 -4.917 6.411 1.00 86.75 94 PHE A O 1
ATOM 746 N N . LEU A 1 95 ? 2.835 -4.259 8.495 1.00 87.94 95 LEU A N 1
ATOM 747 C CA . LEU A 1 95 ? 3.416 -2.921 8.361 1.00 87.94 95 LEU A CA 1
ATOM 748 C C . LEU A 1 95 ? 4.910 -2.999 8.027 1.00 87.94 95 LEU A C 1
ATOM 750 O O . LEU A 1 95 ? 5.342 -2.343 7.084 1.00 87.94 95 LEU A O 1
ATOM 754 N N . SER A 1 96 ? 5.669 -3.853 8.724 1.00 87.75 96 SER A N 1
ATOM 755 C CA . SER A 1 96 ? 7.092 -4.073 8.430 1.00 87.75 96 SER A CA 1
ATOM 756 C C . SER A 1 96 ? 7.330 -4.642 7.028 1.00 87.75 96 SER A C 1
ATOM 758 O O . SER A 1 96 ? 8.259 -4.219 6.344 1.00 87.75 96 SER A O 1
ATOM 760 N N . PHE A 1 97 ? 6.493 -5.584 6.581 1.00 86.50 97 PHE A N 1
ATOM 761 C CA . PHE A 1 97 ? 6.560 -6.107 5.215 1.00 86.50 97 PHE A CA 1
ATOM 762 C C . PHE A 1 97 ? 6.278 -5.018 4.174 1.00 86.50 97 PHE A C 1
ATOM 764 O O . PHE A 1 97 ? 7.006 -4.912 3.190 1.00 86.50 97 PHE A O 1
ATOM 771 N N . ALA A 1 98 ? 5.232 -4.220 4.383 1.00 84.56 98 ALA A N 1
ATOM 772 C CA . ALA A 1 98 ? 4.838 -3.169 3.458 1.00 84.56 98 ALA A CA 1
ATOM 773 C C . ALA A 1 98 ? 5.916 -2.080 3.354 1.00 84.56 98 ALA A C 1
ATOM 775 O O . ALA A 1 98 ? 6.241 -1.685 2.240 1.00 84.56 98 ALA A O 1
ATOM 776 N N . ASP A 1 99 ? 6.538 -1.677 4.465 1.00 84.06 99 ASP A N 1
ATOM 777 C CA . ASP A 1 99 ? 7.668 -0.739 4.441 1.00 84.06 99 ASP A CA 1
ATOM 778 C C . ASP A 1 99 ? 8.836 -1.310 3.616 1.00 84.06 99 ASP A C 1
ATOM 780 O O . ASP A 1 99 ? 9.294 -0.677 2.669 1.00 84.06 99 ASP A O 1
ATOM 784 N N . PHE A 1 100 ? 9.247 -2.558 3.875 1.00 81.75 100 PHE A N 1
ATOM 785 C CA . PHE A 1 100 ? 10.307 -3.222 3.103 1.00 81.75 100 PHE A CA 1
ATOM 786 C C . PHE A 1 100 ? 9.982 -3.340 1.603 1.00 81.75 100 PHE A C 1
ATOM 788 O O . PHE A 1 100 ? 10.829 -3.081 0.748 1.00 81.75 100 PHE A O 1
ATOM 795 N N . PHE A 1 101 ? 8.756 -3.743 1.269 1.00 78.69 101 PHE A N 1
ATOM 796 C CA . PHE A 1 101 ? 8.315 -3.913 -0.113 1.00 78.69 101 PHE A CA 1
ATOM 797 C C . PHE A 1 101 ? 8.264 -2.578 -0.869 1.00 78.69 101 PHE A C 1
ATOM 799 O O . PHE A 1 101 ? 8.703 -2.508 -2.020 1.00 78.69 101 PHE A O 1
ATOM 806 N N . LEU A 1 102 ? 7.740 -1.524 -0.237 1.00 81.62 102 LEU A N 1
ATOM 807 C CA . LEU A 1 102 ? 7.614 -0.204 -0.851 1.00 81.62 102 LEU A CA 1
ATOM 808 C C . LEU A 1 102 ? 8.963 0.510 -0.984 1.00 81.62 102 LEU A C 1
ATOM 810 O O . LEU A 1 102 ? 9.229 1.089 -2.040 1.00 81.62 102 LEU A O 1
ATOM 814 N N . ASP A 1 103 ? 9.802 0.460 0.051 1.00 82.06 103 ASP A N 1
ATOM 815 C CA . ASP A 1 103 ? 11.095 1.152 0.067 1.00 82.06 103 ASP A CA 1
ATOM 816 C C . ASP A 1 103 ? 12.170 0.420 -0.738 1.00 82.06 103 ASP A C 1
ATOM 818 O O . ASP A 1 103 ? 13.064 1.064 -1.276 1.00 82.06 103 ASP A O 1
ATOM 822 N N . GLY A 1 104 ? 12.095 -0.909 -0.834 1.00 77.44 104 GLY A N 1
ATOM 823 C CA . GLY A 1 104 ? 13.003 -1.700 -1.658 1.00 77.44 104 GLY A CA 1
ATOM 824 C C . GLY A 1 104 ? 12.465 -1.863 -3.074 1.00 77.44 104 GLY A C 1
ATOM 825 O O . GLY A 1 104 ? 12.821 -1.131 -3.992 1.00 77.44 104 GLY A O 1
ATOM 826 N N . LEU A 1 105 ? 11.560 -2.828 -3.249 1.00 71.69 105 LEU A N 1
ATOM 827 C CA . LEU A 1 105 ? 11.167 -3.319 -4.570 1.00 71.69 105 LEU A CA 1
ATOM 828 C C . LEU A 1 105 ? 10.520 -2.240 -5.450 1.00 71.69 105 LEU A C 1
ATOM 830 O O . LEU A 1 105 ? 10.872 -2.106 -6.622 1.00 71.69 105 LEU A O 1
ATOM 834 N N . VAL A 1 106 ? 9.559 -1.489 -4.902 1.00 73.62 106 VAL A N 1
ATOM 835 C CA . VAL A 1 106 ? 8.836 -0.475 -5.686 1.00 73.62 106 VAL A CA 1
ATOM 836 C C . VAL A 1 106 ? 9.734 0.725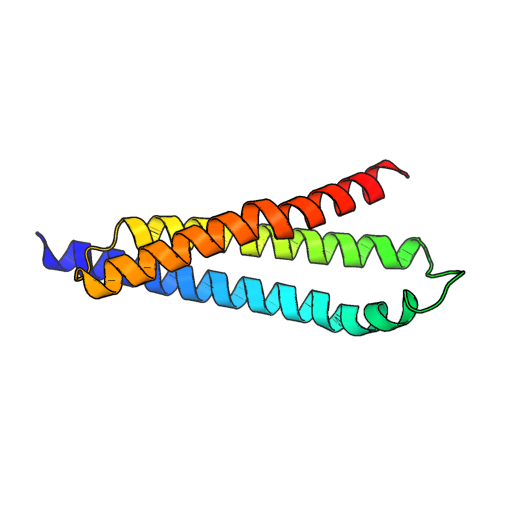 -5.979 1.00 73.62 106 VAL A C 1
ATOM 838 O O . VAL A 1 106 ? 9.787 1.177 -7.123 1.00 73.62 106 VAL A O 1
ATOM 841 N N . ALA A 1 107 ? 10.465 1.229 -4.982 1.00 78.38 107 ALA A N 1
ATOM 842 C CA . ALA A 1 107 ? 11.369 2.359 -5.173 1.00 78.38 107 ALA A CA 1
ATOM 843 C C . ALA A 1 107 ? 12.480 2.049 -6.192 1.00 78.38 107 ALA A C 1
ATOM 845 O O . ALA A 1 107 ? 12.730 2.870 -7.077 1.00 78.38 107 ALA A O 1
ATOM 846 N N . ASP A 1 108 ? 13.083 0.859 -6.131 1.00 72.94 108 ASP A N 1
ATOM 847 C CA . ASP A 1 108 ? 14.110 0.423 -7.081 1.00 72.94 108 ASP A CA 1
ATOM 848 C C . ASP A 1 108 ? 13.575 0.397 -8.520 1.00 72.94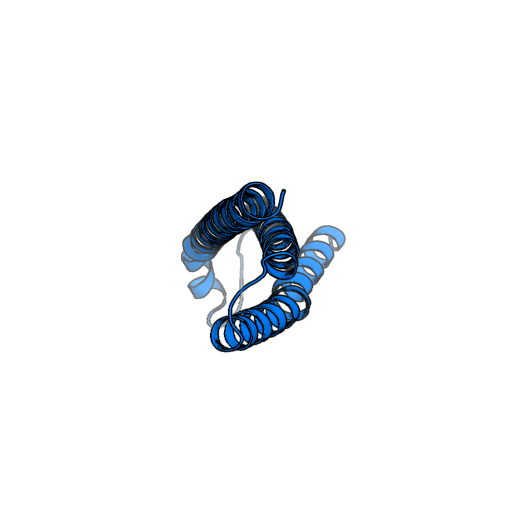 108 ASP A C 1
ATOM 850 O O . ASP A 1 108 ? 14.213 0.919 -9.441 1.00 72.94 108 ASP A O 1
ATOM 854 N N . TYR A 1 109 ? 12.367 -0.143 -8.715 1.00 69.06 109 TYR A N 1
ATOM 855 C CA . TYR A 1 109 ? 11.702 -0.167 -10.019 1.00 69.06 109 TYR A CA 1
ATOM 856 C C . TYR A 1 109 ? 11.467 1.248 -10.573 1.00 69.06 109 TYR A C 1
ATOM 858 O O . TYR A 1 109 ? 11.757 1.531 -11.738 1.00 69.06 109 TYR A O 1
ATOM 866 N N . MET A 1 110 ? 11.006 2.177 -9.733 1.00 71.38 110 MET A N 1
ATOM 867 C CA . MET A 1 110 ? 10.799 3.565 -10.150 1.00 71.38 110 MET A CA 1
ATOM 868 C C . MET A 1 110 ? 12.095 4.286 -10.516 1.00 71.38 110 MET A C 1
ATOM 870 O O . MET A 1 110 ? 12.110 5.079 -11.458 1.00 71.38 110 MET A O 1
ATOM 874 N N . VAL A 1 111 ? 13.173 4.064 -9.759 1.00 72.06 111 VAL A N 1
ATOM 875 C CA . VAL A 1 111 ? 14.479 4.675 -10.040 1.00 72.06 111 VAL A CA 1
ATOM 876 C C . VAL A 1 111 ? 14.985 4.210 -11.403 1.00 72.06 111 VAL A C 1
ATOM 878 O O . VAL A 1 111 ? 15.424 5.037 -12.201 1.00 72.06 111 VAL A O 1
ATOM 881 N N . GLN A 1 112 ? 14.854 2.918 -11.710 1.00 64.12 112 GLN A N 1
ATOM 882 C CA . GLN A 1 112 ? 15.221 2.382 -13.022 1.00 64.12 112 GLN A CA 1
ATOM 883 C C . GLN A 1 112 ? 14.367 2.966 -14.155 1.00 64.12 112 GLN A C 1
ATOM 885 O O . GLN A 1 112 ? 14.922 3.324 -15.193 1.00 64.12 112 GLN A O 1
ATOM 890 N N . SER A 1 113 ? 13.054 3.133 -13.949 1.00 64.44 113 SER A N 1
ATOM 891 C CA . SER A 1 113 ? 12.170 3.790 -14.927 1.00 64.44 113 SER A CA 1
ATOM 892 C C . SER A 1 113 ? 12.628 5.220 -15.230 1.00 64.44 113 SER A C 1
ATOM 894 O O . SER A 1 113 ? 12.771 5.580 -16.391 1.00 64.44 113 SER A O 1
ATOM 896 N N . LYS A 1 114 ? 12.945 6.021 -14.203 1.00 64.94 114 LYS A N 1
ATOM 897 C CA . LYS A 1 114 ? 13.394 7.414 -14.391 1.00 64.94 114 LYS A CA 1
ATOM 898 C C . LYS A 1 114 ? 14.736 7.524 -15.117 1.00 64.94 114 LYS A C 1
ATOM 900 O O . LYS A 1 114 ? 14.957 8.483 -15.848 1.00 64.94 114 LYS A O 1
ATOM 905 N N . ILE A 1 115 ? 15.648 6.576 -14.892 1.00 60.12 115 ILE A N 1
ATOM 906 C CA . ILE A 1 115 ? 16.937 6.531 -15.598 1.00 60.12 115 ILE A CA 1
ATOM 907 C C . ILE A 1 115 ? 16.729 6.189 -17.076 1.00 60.12 115 ILE A C 1
ATOM 909 O O . ILE A 1 115 ? 17.440 6.736 -17.914 1.00 60.12 115 ILE A O 1
ATOM 913 N N . ALA A 1 116 ? 15.778 5.305 -17.395 1.00 58.03 116 ALA A N 1
ATOM 914 C CA . ALA A 1 116 ? 15.424 4.998 -18.777 1.00 58.03 116 ALA A CA 1
ATOM 915 C C . ALA A 1 116 ? 14.867 6.236 -19.501 1.00 58.03 116 ALA A C 1
ATOM 917 O O . ALA A 1 116 ? 15.349 6.545 -20.587 1.00 58.03 116 ALA A O 1
ATOM 918 N N . ASP A 1 117 ? 13.965 6.983 -18.854 1.00 59.03 117 ASP A N 1
ATOM 919 C CA . ASP A 1 117 ? 13.395 8.225 -19.400 1.00 59.03 117 ASP A CA 1
ATOM 920 C C . ASP A 1 117 ? 14.459 9.323 -19.611 1.00 59.03 117 ASP A C 1
ATOM 922 O O . ASP A 1 117 ? 14.387 10.093 -20.560 1.00 59.03 117 ASP A O 1
ATOM 926 N N . ALA A 1 118 ? 15.458 9.419 -18.723 1.00 58.34 118 ALA A N 1
ATOM 927 C CA . ALA A 1 118 ? 16.483 10.472 -18.761 1.00 58.34 118 ALA A CA 1
ATOM 928 C C . ALA A 1 118 ? 17.657 10.196 -19.721 1.00 58.34 118 ALA A C 1
ATOM 930 O O . ALA A 1 118 ? 18.557 11.029 -19.842 1.00 58.34 118 ALA A O 1
ATOM 931 N N . ARG A 1 119 ? 17.713 9.003 -20.328 1.00 51.12 119 ARG A N 1
ATOM 932 C CA . ARG A 1 119 ? 18.778 8.598 -21.261 1.00 51.12 119 ARG A CA 1
ATOM 933 C C . ARG A 1 119 ? 18.416 8.849 -22.732 1.00 51.12 119 ARG A C 1
ATOM 935 O O . ARG A 1 119 ? 19.262 8.587 -23.589 1.00 51.12 119 ARG A O 1
ATOM 942 N N . GLU A 1 120 ? 17.205 9.343 -22.990 1.00 44.38 120 GLU A N 1
ATOM 943 C CA . GLU A 1 120 ? 16.753 9.965 -24.247 1.00 44.38 120 GLU A CA 1
ATOM 944 C C . GLU A 1 120 ? 16.975 11.487 -24.220 1.00 44.38 120 GLU A C 1
ATOM 946 O O . GLU A 1 120 ? 17.307 12.038 -25.296 1.00 44.38 120 GLU A O 1
#

pLDDT: mean 73.4, std 16.96, range [38.66, 95.25]

Solvent-accessible surface area (backbone atoms only — not comparable to full-atom values): 6610 Å² total; per-residue (Å²): 131,64,66,67,53,53,52,47,38,48,50,52,21,51,55,27,44,54,49,18,52,50,31,44,49,54,29,48,51,50,54,51,63,40,51,78,47,69,62,72,78,53,92,71,86,82,88,74,63,71,79,68,50,52,62,56,50,52,54,44,48,54,31,47,51,50,20,49,53,30,40,57,47,19,52,53,34,50,71,69,44,90,68,56,74,69,57,48,52,54,51,51,53,50,49,56,49,49,51,51,46,47,68,44,60,50,43,52,53,48,53,53,51,53,53,59,65,70,74,112

Sequence (120 aa):
MSNEMMKREMQEAVQAGERALQSLYAARDKLGSARNWGIFDMLGGGFISDFVKHSKMNDASALMEQAKSDIQRFQRELRDVQVSLDLRMEIGSFLSFADFFLDGLVADYMVQSKIADARE

Radius of gyration: 18.56 Å; Cα contacts (8 Å, |Δi|>4): 61; chains: 1; bounding box: 40×26×53 Å

Mean predicted aligned error: 10.23 Å